Protein AF-A0A0H3PFP3-F1 (afdb_monomer)

Solvent-accessible surface area (backbone at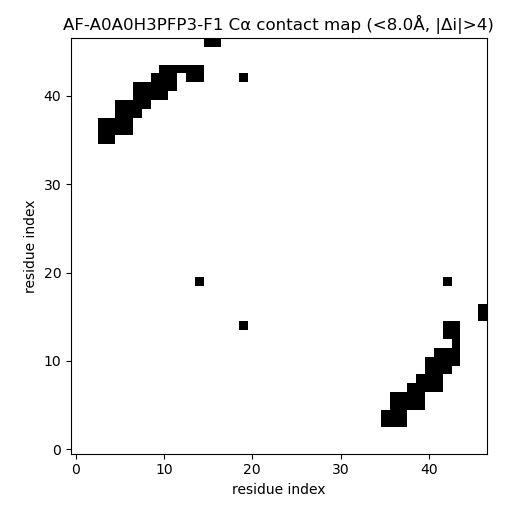oms only — not comparable to full-atom values): 3072 Å² total; per-residue (Å²): 134,85,82,75,50,73,50,73,50,75,42,56,93,54,77,41,63,67,54,49,50,54,52,50,55,51,49,53,67,74,45,70,82,64,72,84,54,47,80,47,78,44,72,52,97,78,110

Sequence (47 aa):
MARRPLVMGNWKLNGSKAFTKELIEGLKAELHDVTGCDVAIAPPLCI

Mean predicted aligned error: 4.81 Å

Foldseek 3Di:
DDDQAEAEAECDQDDDPVRVVVVVVVCCVVCVPPPRHHYYYDDDPHD

pLDDT: mean 86.84, std 9.46, range [49.47, 94.56]

Organism: Haemophilus influenzae (strain NTHi 3655) (NCBI:txid375177)

Secondary structure (DSSP, 8-state):
-PPPPEEEEE-TT---HHHHHHHHHHHHHHTTT--SSEEEEE--S--

Nearest PDB structures (foldseek):
  1tmh-assembly2_D  TM=9.587E-01  e=2.076E-03  Escherichia coli
  7ce3-assembly1_A  TM=6.728E-01  e=6.033E+00  Homo sapiens
  5xij-assembly1_A  TM=4.902E-01  e=2.304E+00  Toxoplasma gondii ME49
  7qw4-assembly2_B  TM=3.729E-01  e=4.583E+00  Paracoccus denitrificans PD1222

Radius of gyration: 12.59 Å; Cα contacts (8 Å, |Δi|>4): 40; chains: 1; bounding box: 34×10×30 Å

Structure (mmCIF, N/CA/C/O backbone):
data_AF-A0A0H3PFP3-F1
#
_entry.id   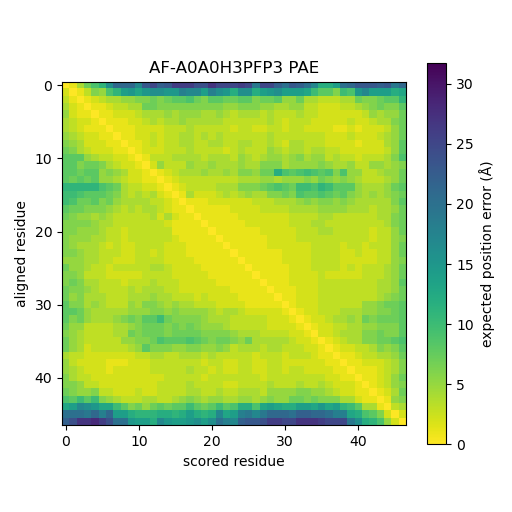AF-A0A0H3PFP3-F1
#
loop_
_atom_site.group_PDB
_atom_site.id
_atom_site.type_symbol
_atom_site.label_atom_id
_atom_site.label_alt_id
_atom_site.label_comp_id
_atom_site.label_asym_id
_atom_sit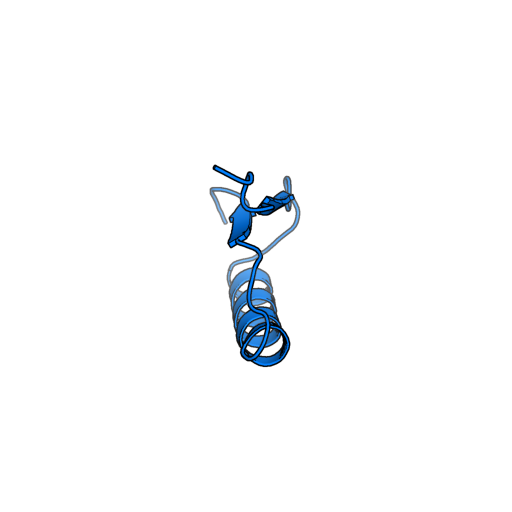e.label_entity_id
_atom_site.label_seq_id
_atom_site.pdbx_PDB_ins_code
_atom_site.Cartn_x
_atom_site.Cartn_y
_atom_site.Cartn_z
_atom_site.occupancy
_atom_site.B_iso_or_equiv
_atom_site.auth_seq_id
_atom_site.auth_comp_id
_atom_site.auth_asym_id
_atom_site.auth_atom_id
_atom_site.pdbx_PDB_model_num
ATOM 1 N N . MET A 1 1 ? -24.091 -1.660 12.821 1.00 55.78 1 MET A N 1
ATOM 2 C CA . MET A 1 1 ? -22.757 -2.230 12.528 1.00 55.78 1 MET A CA 1
ATOM 3 C C . MET A 1 1 ? -21.897 -1.105 11.968 1.00 55.78 1 MET A C 1
ATOM 5 O O . MET A 1 1 ? -22.313 -0.502 10.985 1.00 55.78 1 MET A O 1
ATOM 9 N N . ALA A 1 2 ? -20.793 -0.736 12.622 1.00 82.00 2 ALA A N 1
ATOM 10 C CA . ALA A 1 2 ? -19.905 0.309 12.105 1.00 82.00 2 ALA A CA 1
ATOM 11 C C . ALA A 1 2 ? -19.150 -0.213 10.871 1.00 82.00 2 ALA A C 1
ATOM 13 O O . ALA A 1 2 ? -18.771 -1.383 10.832 1.00 82.00 2 ALA A O 1
ATOM 14 N N . ARG A 1 3 ? -18.964 0.632 9.850 1.00 89.00 3 ARG A N 1
ATOM 15 C CA . ARG A 1 3 ? -18.168 0.270 8.667 1.00 89.00 3 ARG A CA 1
ATOM 16 C C . ARG A 1 3 ? -16.704 0.158 9.083 1.00 89.00 3 ARG A C 1
ATOM 18 O O . ARG A 1 3 ? -16.197 1.057 9.748 1.00 89.00 3 ARG A O 1
ATOM 25 N N . ARG A 1 4 ? -16.032 -0.910 8.661 1.00 90.44 4 ARG A N 1
ATOM 26 C CA . ARG A 1 4 ? -14.579 -1.029 8.787 1.00 90.44 4 ARG A CA 1
ATOM 27 C C . ARG A 1 4 ? -13.922 -0.226 7.655 1.00 90.44 4 ARG A C 1
ATOM 29 O O . ARG A 1 4 ? -14.333 -0.398 6.504 1.00 90.44 4 A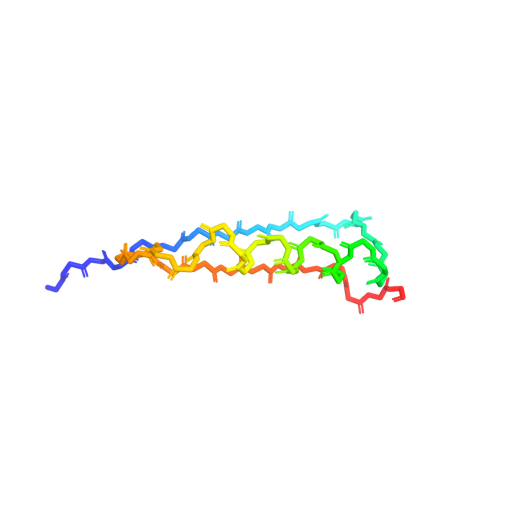RG A O 1
ATOM 36 N N . PRO A 1 5 ? -12.995 0.699 7.948 1.00 92.19 5 PRO A N 1
ATOM 37 C CA . PRO A 1 5 ? -12.302 1.454 6.915 1.00 92.19 5 PRO A CA 1
ATOM 38 C C . PRO A 1 5 ? -11.396 0.530 6.092 1.00 92.19 5 PRO A C 1
ATOM 40 O O . PRO A 1 5 ? -10.838 -0.431 6.617 1.00 92.19 5 PRO A O 1
ATOM 43 N N . LEU A 1 6 ? -11.275 0.837 4.800 1.00 91.75 6 LEU A N 1
ATOM 44 C CA . LEU A 1 6 ? -10.399 0.155 3.851 1.00 91.75 6 LEU A CA 1
ATOM 45 C C . LEU A 1 6 ? -9.517 1.204 3.178 1.00 91.75 6 LEU A C 1
ATOM 47 O O . LEU A 1 6 ? -10.031 2.152 2.580 1.00 91.75 6 LEU A O 1
ATOM 51 N N . VAL A 1 7 ? -8.205 1.009 3.240 1.00 92.62 7 VAL A N 1
ATOM 52 C CA . VAL A 1 7 ? -7.216 1.811 2.515 1.00 92.62 7 VAL A CA 1
ATOM 53 C C . VAL A 1 7 ? -6.641 0.957 1.392 1.00 92.62 7 VAL A C 1
ATOM 55 O O . VAL A 1 7 ? -6.151 -0.145 1.627 1.00 92.62 7 VAL A O 1
ATOM 58 N N . MET A 1 8 ? -6.705 1.458 0.157 1.00 92.62 8 MET A N 1
ATOM 59 C CA . MET A 1 8 ? -6.264 0.714 -1.022 1.00 92.62 8 MET A CA 1
ATOM 60 C C . MET A 1 8 ? -5.204 1.481 -1.815 1.00 92.62 8 MET A C 1
ATOM 62 O O . MET A 1 8 ? -5.448 2.594 -2.280 1.00 92.62 8 MET A O 1
ATOM 66 N N . GLY A 1 9 ? -4.038 0.863 -2.005 1.00 89.94 9 GLY A N 1
ATOM 67 C CA . GLY A 1 9 ? -2.949 1.392 -2.825 1.00 89.94 9 GLY A CA 1
ATOM 68 C C . GLY A 1 9 ? -3.017 0.878 -4.262 1.00 89.94 9 GLY A C 1
ATOM 69 O O . GLY A 1 9 ? -2.619 -0.254 -4.528 1.00 89.94 9 GLY A O 1
ATOM 70 N N . ASN A 1 10 ? -3.489 1.705 -5.199 1.00 90.62 10 ASN A N 1
ATOM 71 C CA . ASN A 1 10 ? -3.431 1.414 -6.635 1.00 90.62 10 ASN A CA 1
ATOM 72 C C . ASN A 1 10 ? -2.102 1.905 -7.222 1.00 90.62 10 ASN A C 1
ATOM 74 O O . ASN A 1 10 ? -1.887 3.113 -7.344 1.00 90.62 10 ASN A O 1
ATOM 78 N N . TRP A 1 11 ? -1.228 0.976 -7.611 1.00 88.69 11 TRP A N 1
ATOM 79 C CA . TRP A 1 11 ? 0.108 1.307 -8.119 1.00 88.69 11 TRP A CA 1
ATOM 80 C C . TRP A 1 11 ? 0.112 1.659 -9.612 1.00 88.69 11 TRP A C 1
ATOM 82 O O . TRP A 1 11 ? 1.116 2.146 -10.143 1.00 88.69 11 TRP A O 1
ATOM 92 N N . LYS A 1 12 ? -1.037 1.513 -10.287 1.00 84.38 12 LYS A N 1
ATOM 93 C CA . LYS A 1 12 ? -1.198 1.773 -11.723 1.00 84.38 12 LYS A CA 1
ATOM 94 C C . LYS A 1 12 ? -0.151 0.973 -12.517 1.00 84.38 12 LYS A C 1
ATOM 96 O O . LYS A 1 12 ? 0.029 -0.210 -12.264 1.00 84.38 12 LYS A O 1
ATOM 101 N N . LEU A 1 13 ? 0.543 1.615 -13.458 1.00 83.00 13 LEU A N 1
ATOM 102 C CA . LEU A 1 13 ? 1.629 1.030 -14.253 1.00 83.00 13 LEU A CA 1
ATOM 103 C C . LEU A 1 13 ? 3.018 1.291 -13.643 1.00 83.00 13 LEU A C 1
ATOM 105 O O . LEU A 1 13 ? 4.011 1.310 -14.365 1.00 83.00 13 LEU A O 1
ATOM 109 N N . ASN A 1 14 ? 3.098 1.519 -12.328 1.00 83.00 14 ASN A N 1
ATOM 110 C CA . ASN A 1 14 ? 4.368 1.699 -11.632 1.00 83.00 14 ASN A CA 1
ATOM 111 C C . ASN A 1 14 ? 4.699 0.437 -10.849 1.00 83.00 14 ASN A C 1
ATOM 113 O O . ASN A 1 14 ? 3.999 0.075 -9.904 1.00 83.00 14 ASN A O 1
ATOM 117 N N . GLY A 1 15 ? 5.791 -0.210 -11.226 1.00 80.38 15 GLY A N 1
ATOM 118 C CA . GLY A 1 15 ? 6.350 -1.291 -10.436 1.00 80.38 15 GLY A CA 1
ATOM 119 C C . GLY A 1 15 ? 7.109 -2.304 -11.270 1.00 80.38 15 GLY A C 1
ATOM 120 O O . GLY A 1 15 ? 6.883 -2.459 -12.465 1.00 80.38 15 GLY A O 1
ATOM 121 N N . SER A 1 16 ? 8.006 -3.004 -10.585 1.00 84.25 16 SER A N 1
ATOM 122 C CA . SER A 1 16 ? 8.671 -4.212 -11.051 1.00 84.25 16 SER A CA 1
ATOM 123 C C . SER A 1 16 ? 8.516 -5.344 -10.055 1.00 84.25 16 SER A C 1
ATOM 125 O O . SER A 1 16 ? 8.090 -5.093 -8.931 1.00 84.25 16 SER A O 1
ATOM 127 N N . LYS A 1 17 ? 8.853 -6.592 -10.417 1.00 84.69 17 LYS A N 1
ATOM 128 C CA . LYS A 1 17 ? 8.820 -7.704 -9.445 1.00 84.69 17 LYS A CA 1
ATOM 129 C C . LYS A 1 17 ? 9.678 -7.401 -8.216 1.00 84.69 17 LYS A C 1
ATOM 131 O O . LYS A 1 17 ? 9.244 -7.644 -7.095 1.00 84.69 17 LYS A O 1
ATOM 136 N N . ALA A 1 18 ? 10.868 -6.837 -8.437 1.00 88.44 18 ALA A N 1
ATOM 137 C CA . ALA A 1 18 ? 11.787 -6.452 -7.371 1.00 88.44 18 ALA A CA 1
ATOM 138 C C . ALA A 1 18 ? 11.196 -5.332 -6.502 1.00 88.44 18 ALA A C 1
ATOM 140 O O . ALA A 1 18 ? 11.073 -5.508 -5.295 1.00 88.44 18 ALA A O 1
ATOM 141 N N . PHE A 1 19 ? 10.727 -4.247 -7.127 1.00 88.00 19 PHE A N 1
ATOM 142 C CA . PHE A 1 19 ? 10.103 -3.124 -6.421 1.00 88.00 19 PHE A CA 1
ATOM 143 C C . PHE A 1 19 ? 8.847 -3.547 -5.645 1.00 88.00 19 PHE A C 1
ATOM 145 O O . PHE A 1 19 ? 8.647 -3.152 -4.504 1.00 88.00 19 PHE A O 1
ATOM 152 N N . THR A 1 20 ? 8.010 -4.396 -6.246 1.00 89.38 20 THR A N 1
ATOM 153 C CA . THR A 1 20 ? 6.794 -4.928 -5.616 1.00 89.38 20 THR A CA 1
ATOM 154 C C . THR A 1 20 ? 7.136 -5.735 -4.376 1.00 89.38 20 THR A C 1
ATOM 156 O O . THR A 1 20 ? 6.483 -5.581 -3.348 1.00 89.38 20 THR A O 1
ATOM 159 N N . LYS A 1 21 ? 8.166 -6.583 -4.458 1.00 90.38 21 LYS A N 1
ATOM 160 C CA . LYS A 1 21 ? 8.618 -7.387 -3.325 1.00 90.38 21 LYS A CA 1
ATOM 161 C C . LYS A 1 21 ? 9.133 -6.502 -2.188 1.00 90.38 21 LYS A C 1
ATOM 163 O O . LYS A 1 21 ? 8.672 -6.664 -1.064 1.00 90.38 21 LYS A O 1
ATOM 168 N N . GLU A 1 22 ? 10.018 -5.559 -2.498 1.00 93.12 22 GLU A N 1
ATOM 169 C CA . GLU A 1 22 ? 10.585 -4.622 -1.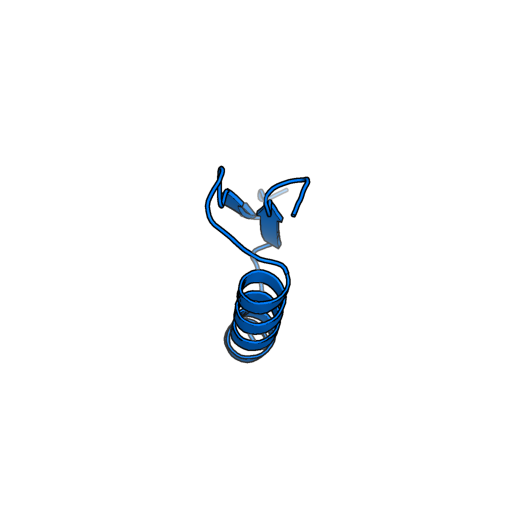521 1.00 93.12 22 GLU A CA 1
ATOM 170 C C . GLU A 1 22 ? 9.490 -3.795 -0.832 1.00 93.12 22 GLU A C 1
ATOM 172 O O . GLU A 1 22 ? 9.441 -3.711 0.395 1.00 93.12 22 GLU A O 1
ATOM 177 N N . LEU A 1 23 ? 8.540 -3.264 -1.608 1.00 91.50 23 LEU A N 1
ATOM 178 C CA . LEU A 1 23 ? 7.438 -2.472 -1.074 1.00 91.50 23 LEU A CA 1
ATOM 179 C C . LEU A 1 23 ? 6.490 -3.309 -0.202 1.00 91.50 23 LEU A C 1
ATOM 181 O O . LEU A 1 23 ? 6.035 -2.833 0.834 1.00 91.50 23 LEU A O 1
ATOM 185 N N . ILE A 1 24 ? 6.203 -4.561 -0.576 1.00 91.56 24 ILE A N 1
ATOM 186 C CA . ILE A 1 24 ? 5.387 -5.470 0.248 1.00 91.56 24 ILE A CA 1
ATOM 187 C C . ILE A 1 24 ? 6.091 -5.802 1.565 1.00 91.56 24 ILE A C 1
ATOM 189 O O . ILE A 1 24 ? 5.434 -5.847 2.605 1.00 91.56 24 ILE A O 1
ATOM 193 N N . GLU A 1 25 ? 7.396 -6.065 1.534 1.00 94.56 25 GLU A N 1
ATOM 194 C CA . GLU A 1 25 ? 8.179 -6.364 2.738 1.00 94.56 25 GLU A CA 1
ATOM 195 C C . GLU A 1 25 ? 8.212 -5.159 3.688 1.00 94.56 25 GLU A C 1
ATOM 197 O O . GLU A 1 25 ? 7.916 -5.322 4.873 1.00 94.56 25 GLU A O 1
ATOM 202 N N . GLY A 1 26 ? 8.441 -3.950 3.162 1.00 94.25 26 GLY A N 1
ATOM 203 C CA . GLY A 1 26 ? 8.374 -2.712 3.944 1.00 94.25 26 GLY A CA 1
ATOM 204 C C . GLY A 1 26 ? 6.984 -2.456 4.533 1.00 94.25 26 GLY A C 1
ATOM 205 O O . GLY A 1 26 ? 6.852 -2.204 5.727 1.00 94.25 26 GLY A O 1
ATOM 206 N N . LEU A 1 27 ? 5.922 -2.608 3.734 1.00 92.75 27 LEU A N 1
ATOM 207 C CA . LEU A 1 27 ? 4.547 -2.431 4.215 1.00 92.75 27 LEU A CA 1
ATOM 208 C C . LEU A 1 27 ? 4.182 -3.429 5.319 1.00 92.75 27 LEU A C 1
ATOM 210 O O . LEU A 1 27 ? 3.498 -3.057 6.266 1.00 92.75 27 LEU A O 1
ATOM 214 N N . LYS A 1 28 ? 4.632 -4.685 5.232 1.00 91.69 28 LYS A N 1
ATOM 215 C CA . LYS A 1 28 ? 4.398 -5.676 6.295 1.00 91.69 28 LYS A CA 1
ATOM 216 C C . LYS A 1 28 ? 5.096 -5.301 7.599 1.00 91.69 28 LYS A C 1
ATOM 218 O O . LYS A 1 28 ? 4.517 -5.522 8.658 1.00 91.69 28 LYS A O 1
ATOM 223 N N . ALA A 1 29 ? 6.313 -4.765 7.517 1.00 94.50 29 ALA A N 1
ATOM 224 C CA . ALA A 1 29 ? 7.055 -4.320 8.689 1.00 94.50 29 ALA A CA 1
ATOM 225 C C . ALA A 1 29 ? 6.389 -3.102 9.347 1.00 94.50 29 ALA A C 1
ATOM 227 O O . ALA A 1 29 ? 6.223 -3.088 10.558 1.00 94.50 29 ALA A O 1
ATOM 228 N N . GLU A 1 30 ? 5.934 -2.122 8.568 1.00 93.50 30 GLU A N 1
ATOM 229 C CA . GLU A 1 30 ? 5.327 -0.895 9.110 1.00 93.50 30 GLU A CA 1
ATOM 230 C C . GLU A 1 30 ? 3.883 -1.097 9.599 1.00 93.50 30 GLU A C 1
ATOM 232 O O . GLU A 1 30 ? 3.450 -0.477 10.567 1.00 93.50 30 GLU A O 1
ATOM 237 N N . LEU A 1 31 ? 3.115 -1.979 8.952 1.00 91.69 31 LEU A N 1
ATOM 238 C CA . LEU A 1 31 ? 1.691 -2.177 9.252 1.00 91.69 31 LEU A CA 1
ATOM 239 C C . LEU A 1 31 ? 1.417 -3.284 10.283 1.00 91.69 31 LEU A C 1
ATOM 241 O O . LEU A 1 31 ? 0.252 -3.601 10.513 1.00 91.69 31 LEU A O 1
ATOM 245 N N . HIS A 1 32 ? 2.446 -3.881 10.896 1.00 90.31 32 HIS A N 1
ATOM 246 C CA . HIS A 1 32 ? 2.291 -5.047 11.780 1.00 90.31 32 HIS A CA 1
ATOM 247 C C . HIS A 1 32 ? 1.361 -4.803 12.982 1.00 90.31 32 HIS A C 1
ATOM 249 O O . HIS A 1 32 ? 0.610 -5.702 13.356 1.00 90.31 32 HIS A O 1
ATOM 255 N N . ASP A 1 33 ? 1.360 -3.583 13.524 1.00 91.38 33 ASP A N 1
ATOM 256 C CA . ASP A 1 33 ? 0.545 -3.184 14.681 1.00 91.38 33 ASP A CA 1
ATOM 257 C C . ASP A 1 33 ? -0.722 -2.400 14.297 1.00 91.38 33 ASP A C 1
ATOM 259 O O . ASP A 1 33 ? -1.499 -1.972 15.159 1.00 91.38 33 ASP A O 1
ATOM 263 N N . VAL A 1 34 ? -0.967 -2.187 12.999 1.00 89.75 34 VAL A N 1
ATOM 264 C CA . VAL A 1 34 ? -2.138 -1.434 12.541 1.00 89.75 34 VAL A CA 1
ATOM 265 C C . VAL A 1 34 ? -3.385 -2.299 12.676 1.00 89.75 34 VAL A C 1
ATOM 267 O O . VAL A 1 34 ? -3.560 -3.309 11.996 1.00 89.75 34 VAL A O 1
ATOM 270 N N . THR A 1 35 ? -4.301 -1.862 13.539 1.00 88.88 35 THR A N 1
ATOM 271 C CA . THR A 1 35 ? -5.594 -2.517 13.760 1.00 88.88 35 THR A CA 1
ATOM 272 C C . THR A 1 35 ? -6.756 -1.572 13.453 1.00 88.88 35 THR A C 1
ATOM 274 O O . THR A 1 35 ? -6.613 -0.352 13.431 1.00 88.88 35 THR A O 1
ATOM 277 N N . GLY A 1 36 ? -7.934 -2.136 13.169 1.00 88.75 36 GLY A N 1
ATOM 278 C CA . GLY A 1 36 ? -9.154 -1.355 12.922 1.00 88.75 36 GLY A CA 1
ATOM 279 C C . GLY A 1 36 ? -9.326 -0.823 11.495 1.00 88.75 36 GLY A C 1
ATOM 280 O O . GLY A 1 36 ? -10.322 -0.157 11.233 1.00 88.75 36 GLY A O 1
ATOM 281 N N . CYS A 1 37 ? -8.419 -1.149 10.571 1.00 89.62 37 CYS A N 1
ATOM 282 C CA . CYS A 1 37 ? -8.512 -0.820 9.149 1.00 89.62 37 CYS A CA 1
ATOM 283 C C . CYS A 1 37 ? -8.020 -1.997 8.305 1.00 89.62 37 CYS A C 1
ATOM 285 O O . CYS A 1 37 ?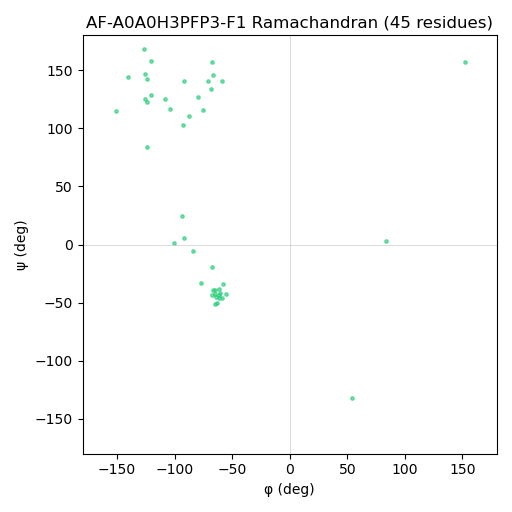 -7.084 -2.691 8.699 1.00 89.62 37 CYS A O 1
ATOM 287 N N . ASP A 1 38 ? -8.649 -2.222 7.157 1.00 91.12 38 ASP A N 1
ATOM 288 C CA . ASP A 1 38 ? -8.159 -3.171 6.165 1.00 91.12 38 ASP A CA 1
ATOM 289 C C . ASP A 1 38 ? -7.259 -2.450 5.163 1.00 91.12 38 ASP A C 1
ATOM 291 O O . ASP A 1 38 ? -7.536 -1.320 4.755 1.00 91.12 38 ASP A O 1
ATOM 295 N N . VAL A 1 39 ? -6.174 -3.104 4.755 1.00 91.56 39 VAL A N 1
ATOM 296 C CA . VAL A 1 39 ? -5.231 -2.560 3.77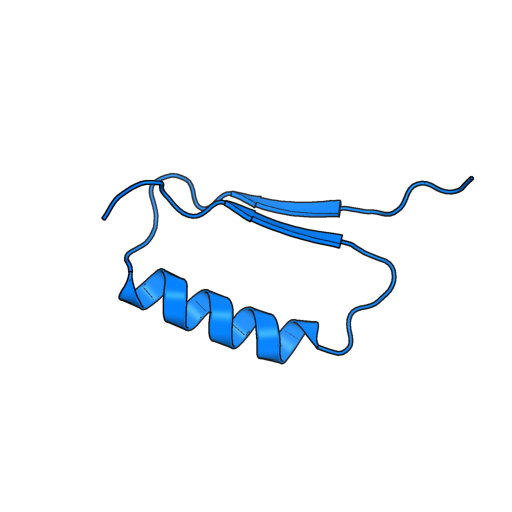5 1.00 91.56 39 VAL A CA 1
ATOM 297 C C . VAL A 1 39 ? -5.157 -3.501 2.583 1.00 91.56 39 VAL A C 1
ATOM 299 O O . VAL A 1 39 ? -4.938 -4.701 2.739 1.00 91.56 39 VAL A O 1
ATOM 302 N N . ALA A 1 40 ? -5.334 -2.951 1.384 1.00 90.75 40 ALA A N 1
ATOM 303 C CA . ALA A 1 40 ? -5.229 -3.680 0.126 1.00 90.75 40 ALA A CA 1
ATOM 304 C C . ALA A 1 40 ? -4.224 -3.002 -0.814 1.00 90.75 40 ALA A C 1
ATOM 306 O O . ALA A 1 40 ? -4.105 -1.777 -0.849 1.00 90.75 40 ALA A O 1
ATOM 307 N N . ILE A 1 41 ? -3.527 -3.799 -1.619 1.00 90.19 41 ILE A N 1
ATOM 308 C CA . ILE A 1 41 ? -2.610 -3.314 -2.657 1.00 90.19 41 ILE A CA 1
ATOM 309 C C . ILE A 1 41 ? -3.012 -3.889 -4.014 1.00 90.19 41 ILE A C 1
ATOM 311 O O . ILE A 1 41 ? -3.431 -5.042 -4.106 1.00 90.19 41 ILE A O 1
ATOM 315 N N . ALA A 1 42 ? -2.884 -3.081 -5.064 1.00 89.31 42 ALA A N 1
ATOM 316 C CA . ALA A 1 42 ? -3.127 -3.475 -6.448 1.00 89.31 42 ALA A CA 1
ATOM 317 C C . ALA A 1 42 ? -1.867 -3.199 -7.291 1.00 89.31 42 ALA A C 1
ATOM 319 O O . ALA A 1 42 ? -1.760 -2.121 -7.890 1.00 89.31 42 ALA A O 1
ATOM 320 N N . PRO A 1 43 ? -0.894 -4.133 -7.295 1.00 85.06 43 PRO A N 1
ATOM 321 C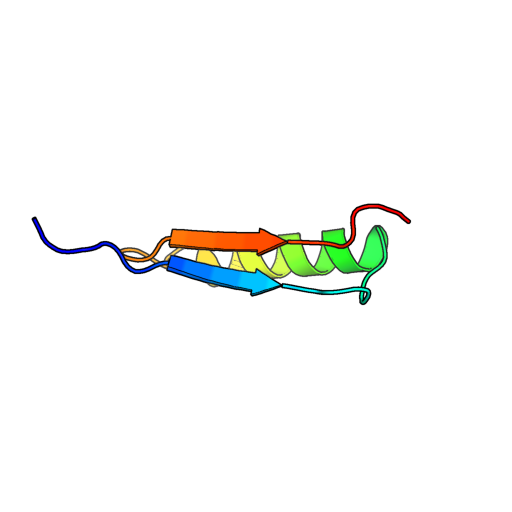 CA . PRO A 1 43 ? 0.265 -4.065 -8.181 1.00 85.06 43 PRO A CA 1
ATOM 322 C C . PRO A 1 43 ? -0.132 -4.254 -9.661 1.00 85.06 43 PRO A C 1
ATOM 324 O O . PRO A 1 43 ? -1.171 -4.862 -9.942 1.00 85.06 43 PRO A O 1
ATOM 327 N N . PRO A 1 44 ? 0.681 -3.767 -10.621 1.00 83.25 44 PRO A N 1
ATOM 328 C CA . PRO A 1 44 ? 0.462 -4.017 -12.047 1.00 83.25 44 PRO A CA 1
ATOM 329 C C . PRO A 1 44 ? 0.459 -5.521 -12.364 1.00 83.25 44 PRO A C 1
ATOM 331 O O . PRO A 1 44 ? 1.263 -6.280 -11.827 1.00 83.25 44 PRO A O 1
ATOM 334 N N . LEU A 1 45 ? -0.435 -5.949 -13.268 1.00 73.56 45 LEU A N 1
ATOM 335 C CA . LEU A 1 45 ? -0.697 -7.369 -13.553 1.00 73.56 45 LEU A CA 1
ATOM 336 C C . LEU A 1 45 ? 0.482 -8.098 -14.228 1.00 73.56 45 LEU A C 1
ATOM 338 O O . LEU A 1 45 ? 0.526 -9.326 -14.215 1.00 73.56 45 LEU A O 1
ATOM 342 N N . CYS A 1 46 ? 1.421 -7.365 -14.836 1.00 57.91 46 CYS A N 1
ATOM 343 C CA . CYS A 1 46 ? 2.561 -7.921 -15.560 1.00 57.91 46 CYS A CA 1
ATOM 344 C C . CYS A 1 46 ? 3.758 -6.959 -15.511 1.00 57.91 46 CYS A C 1
ATOM 346 O O . CYS A 1 46 ? 3.684 -5.890 -16.112 1.00 57.91 46 CYS A O 1
ATOM 348 N N . ILE A 1 47 ? 4.848 -7.373 -14.858 1.00 49.47 47 ILE A N 1
ATOM 349 C CA . ILE A 1 47 ? 6.175 -7.549 -15.478 1.00 49.47 47 ILE A CA 1
ATOM 350 C C . ILE A 1 47 ? 6.876 -8.730 -14.816 1.00 49.47 47 ILE A C 1
ATOM 352 O O . ILE A 1 47 ? 6.546 -9.001 -13.641 1.00 49.47 47 ILE A O 1
#

InterPro domains:
  IPR000652 Triosephosphate isomerase [PF00121] (5-45)
  IPR000652 Triosephosphate isomerase [PS51440] (4-47)
  IPR013785 Aldolase-type TIM barrel [G3DSA:3.20.20.70] (1-47)
  IPR035990 Triosephosphate isomerase superfamily [SSF51351] (3-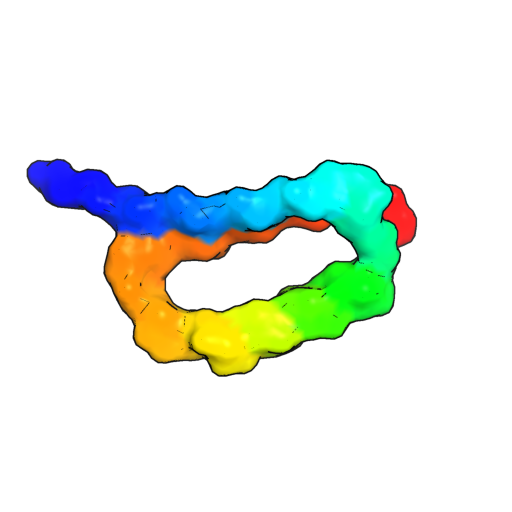46)